Protein AF-A0A7Y2JDI3-F1 (afdb_monomer)

Sequence (40 aa):
VRPPCLPLFQGMPHLCEGGMIADLIAVLGSVNIIAGELDR

Solvent-accessible surface area (backbone atoms only — not comparable to full-atom values): 2646 Å² total; per-residue (Å²): 116,88,44,84,54,48,67,58,60,69,48,44,65,73,75,49,63,95,58,56,82,76,47,50,61,58,53,53,60,71,68,69,66,62,73,82,52,71,81,97

Foldseek 3Di:
DPQPLPVLVVCLVVVCPPHDPVCSVVSVVVSVDDPVSVVD

pLDDT: mean 88.69, std 6.39, range [64.56, 95.62]

Structure (mmCIF, N/CA/C/O backbone):
data_AF-A0A7Y2JDI3-F1
#
_entry.id   AF-A0A7Y2JDI3-F1
#
loop_
_atom_site.group_PDB
_atom_site.id
_atom_site.type_symbol
_atom_site.label_atom_id
_atom_site.label_alt_id
_atom_site.label_comp_id
_atom_site.label_asym_id
_atom_site.label_entity_id
_atom_site.label_seq_id
_atom_site.pdbx_PDB_ins_code
_atom_site.Cartn_x
_atom_site.Cartn_y
_atom_site.Cartn_z
_atom_site.occupancy
_atom_site.B_iso_or_equiv
_atom_site.auth_seq_id
_atom_site.auth_comp_id
_atom_site.auth_asym_id
_atom_site.auth_atom_id
_atom_site.pdbx_PDB_model_num
ATOM 1 N N . VAL A 1 1 ? 2.851 -4.983 -20.778 1.00 76.44 1 VAL A N 1
ATOM 2 C CA . VAL A 1 1 ? 3.496 -6.036 -19.944 1.00 76.44 1 VAL A CA 1
ATOM 3 C C . VAL A 1 1 ? 2.528 -6.346 -18.814 1.00 76.44 1 VAL A C 1
ATOM 5 O O . VAL A 1 1 ? 1.863 -5.416 -18.402 1.00 76.44 1 VAL A O 1
ATOM 8 N N . ARG A 1 2 ? 2.358 -7.596 -18.356 1.00 78.94 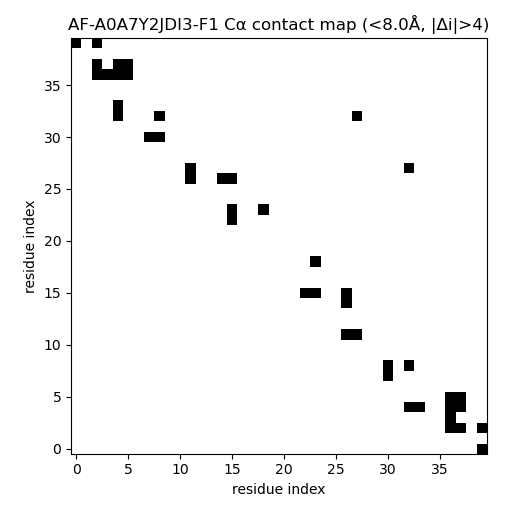2 ARG A N 1
ATOM 9 C CA . ARG A 1 2 ? 1.513 -7.867 -17.173 1.00 78.94 2 ARG A CA 1
ATOM 10 C C . ARG A 1 2 ? 2.353 -7.578 -15.920 1.00 78.94 2 ARG A C 1
ATOM 12 O O . ARG A 1 2 ? 3.273 -8.361 -15.678 1.00 78.94 2 ARG A O 1
ATOM 19 N N . PRO A 1 3 ? 2.088 -6.506 -15.153 1.00 84.12 3 PRO A N 1
ATOM 20 C CA . PRO A 1 3 ? 2.883 -6.204 -13.972 1.00 84.12 3 PRO A CA 1
ATOM 21 C C . PRO A 1 3 ? 2.573 -7.234 -12.879 1.00 84.12 3 PRO A C 1
ATOM 23 O O . PRO A 1 3 ? 1.395 -7.542 -12.663 1.00 84.12 3 PRO A O 1
ATOM 26 N N . PRO A 1 4 ? 3.583 -7.783 -12.189 1.00 83.81 4 PRO A N 1
ATOM 27 C CA . PRO A 1 4 ? 3.359 -8.767 -11.134 1.00 83.81 4 PRO A CA 1
ATOM 28 C C . PRO A 1 4 ? 2.598 -8.171 -9.943 1.00 83.81 4 PRO A C 1
ATOM 30 O O . PRO A 1 4 ? 1.820 -8.881 -9.310 1.00 83.81 4 PRO A O 1
ATOM 33 N N . CYS A 1 5 ? 2.745 -6.868 -9.682 1.00 86.56 5 CYS A N 1
ATOM 34 C CA . CYS A 1 5 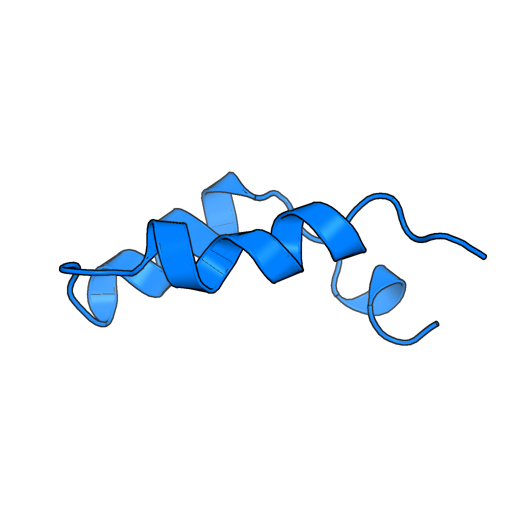? 2.071 -6.207 -8.565 1.00 86.56 5 CYS A CA 1
ATOM 35 C C . CYS A 1 5 ? 0.616 -5.783 -8.843 1.00 86.56 5 CYS A C 1
ATOM 37 O O . CYS A 1 5 ? -0.123 -5.498 -7.901 1.00 86.56 5 CYS A O 1
ATOM 39 N N . LEU A 1 6 ? 0.169 -5.751 -10.105 1.00 88.81 6 LEU A N 1
ATOM 40 C CA . LEU A 1 6 ? -1.174 -5.265 -10.457 1.00 88.81 6 LEU A CA 1
ATOM 41 C C . LEU A 1 6 ? -2.314 -6.135 -9.880 1.00 88.81 6 LEU A C 1
ATOM 43 O O . LEU A 1 6 ? -3.230 -5.568 -9.284 1.00 88.81 6 LEU A O 1
ATOM 47 N N . PRO A 1 7 ? -2.278 -7.481 -9.966 1.00 90.00 7 PRO A N 1
ATOM 48 C CA . PRO A 1 7 ? -3.312 -8.328 -9.363 1.00 90.00 7 PRO A CA 1
ATOM 49 C C . PRO A 1 7 ? -3.351 -8.229 -7.833 1.00 90.00 7 PRO A C 1
ATOM 51 O O . PRO A 1 7 ? -4.415 -8.329 -7.229 1.00 90.00 7 PRO A O 1
ATOM 54 N N . LEU A 1 8 ? -2.192 -8.013 -7.205 1.00 90.44 8 LEU A N 1
ATOM 55 C CA . LEU A 1 8 ? -2.081 -7.855 -5.757 1.00 90.44 8 LEU A CA 1
ATOM 56 C C . LEU A 1 8 ? -2.722 -6.539 -5.297 1.00 90.44 8 LEU A C 1
ATOM 58 O O . LEU A 1 8 ? -3.516 -6.531 -4.359 1.00 90.44 8 LEU A O 1
ATOM 62 N N . PHE A 1 9 ? -2.446 -5.441 -6.006 1.00 91.06 9 PHE A N 1
ATOM 63 C CA . PHE A 1 9 ? -3.073 -4.148 -5.735 1.00 91.06 9 PHE A CA 1
ATOM 64 C C . PHE A 1 9 ? -4.593 -4.180 -5.958 1.00 91.06 9 PHE A C 1
ATOM 66 O O . PHE A 1 9 ? -5.342 -3.592 -5.183 1.00 91.06 9 PHE A O 1
ATOM 73 N N . GLN A 1 10 ? -5.067 -4.920 -6.965 1.00 91.50 10 GLN A N 1
ATOM 74 C CA . GLN A 1 10 ? -6.501 -5.103 -7.223 1.00 91.50 10 GLN A CA 1
ATOM 75 C C . GLN A 1 10 ? -7.242 -5.825 -6.088 1.00 91.50 10 GLN A C 1
ATOM 77 O O . GLN A 1 10 ? -8.431 -5.580 -5.904 1.00 91.50 10 GLN A O 1
ATOM 82 N N . GLY A 1 11 ? -6.564 -6.681 -5.318 1.00 92.06 11 GLY A N 1
ATOM 83 C CA . GLY A 1 11 ? -7.137 -7.352 -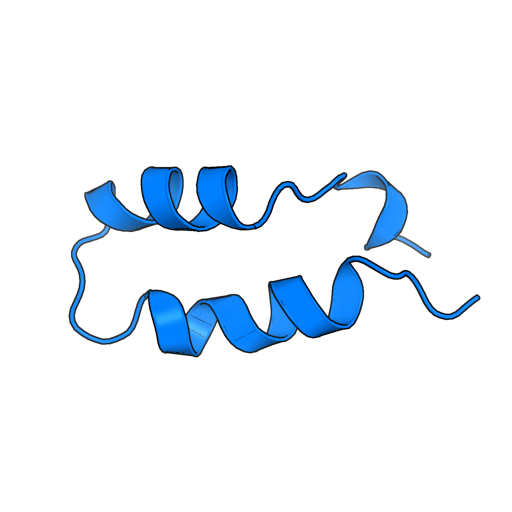4.145 1.00 92.06 11 GLY A CA 1
ATOM 84 C C . GLY A 1 11 ? -7.126 -6.508 -2.866 1.00 92.06 11 GLY A C 1
ATOM 85 O O . GLY A 1 11 ? -7.779 -6.872 -1.891 1.00 92.06 11 GLY A O 1
ATOM 86 N N . MET A 1 12 ? -6.418 -5.374 -2.859 1.00 92.44 12 MET A N 1
ATOM 87 C CA . MET A 1 12 ? -6.266 -4.512 -1.684 1.00 92.44 12 MET A CA 1
ATOM 88 C C . MET A 1 12 ? -7.597 -4.007 -1.092 1.00 92.44 12 MET A C 1
ATOM 90 O O . MET A 1 12 ? -7.703 -4.002 0.132 1.00 92.44 12 MET A O 1
ATOM 94 N N . PRO A 1 13 ? -8.634 -3.647 -1.880 1.00 92.44 13 PRO A N 1
ATOM 95 C CA . PRO A 1 13 ? -9.930 -3.255 -1.323 1.00 92.44 13 PRO A CA 1
ATOM 96 C C . PRO A 1 13 ? -10.533 -4.323 -0.403 1.00 92.44 13 PRO A C 1
ATOM 98 O O . PRO A 1 13 ? -10.992 -3.986 0.683 1.00 92.44 13 PRO A O 1
ATOM 101 N N . HIS A 1 14 ? -10.432 -5.603 -0.773 1.00 94.56 14 HIS A N 1
ATOM 102 C CA . HIS A 1 14 ? -10.924 -6.711 0.052 1.00 94.56 14 HIS A CA 1
ATOM 103 C C . HIS A 1 14 ? -10.121 -6.901 1.343 1.00 94.56 14 HIS A C 1
ATOM 105 O O . HIS A 1 14 ? -10.656 -7.385 2.334 1.00 94.56 14 HIS A O 1
ATOM 111 N N . LEU A 1 15 ? -8.845 -6.507 1.352 1.00 92.81 15 LEU A N 1
ATOM 112 C CA . LEU A 1 15 ? -8.006 -6.526 2.554 1.00 92.81 15 LEU A CA 1
ATOM 113 C C . LEU A 1 15 ? -8.308 -5.354 3.501 1.00 92.81 15 LEU A C 1
ATOM 115 O O . LEU A 1 15 ? -7.992 -5.434 4.685 1.00 92.81 15 LEU A O 1
ATOM 119 N N . CYS A 1 16 ? -8.899 -4.271 2.991 1.00 94.31 16 CYS A N 1
ATOM 120 C CA . CYS A 1 16 ? -9.265 -3.088 3.771 1.00 94.31 16 CYS A CA 1
ATOM 121 C C . CYS A 1 16 ? -10.737 -3.084 4.225 1.00 94.31 16 CYS A C 1
ATOM 123 O O . CYS A 1 16 ? -11.122 -2.228 5.023 1.00 94.31 16 CYS A O 1
ATOM 125 N N . GLU A 1 17 ? -11.569 -4.006 3.732 1.00 95.62 17 GLU A N 1
ATOM 126 C CA . GLU A 1 17 ? -12.979 -4.121 4.120 1.00 95.62 17 GLU A CA 1
ATOM 127 C C . GLU A 1 17 ? -13.126 -4.369 5.634 1.00 95.62 17 GLU A C 1
ATOM 129 O O . GLU A 1 17 ? -12.554 -5.301 6.194 1.00 95.62 17 GLU A O 1
ATOM 134 N N . GLY A 1 18 ? -13.899 -3.512 6.312 1.0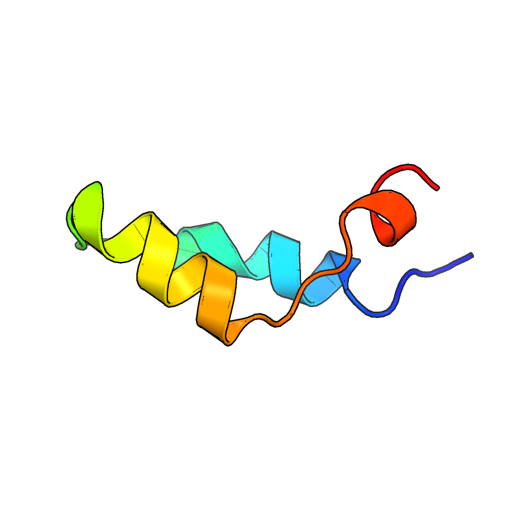0 95.19 18 GLY A N 1
ATOM 135 C CA . GLY A 1 18 ? -14.129 -3.591 7.762 1.00 95.19 18 GLY A CA 1
ATOM 136 C C . GLY A 1 18 ? -12.994 -3.048 8.642 1.00 95.19 18 GLY A C 1
ATOM 137 O O . GLY A 1 18 ? -13.151 -3.021 9.863 1.00 95.19 18 GLY A O 1
ATOM 138 N N . GLY A 1 19 ? -11.885 -2.594 8.049 1.00 94.12 19 GLY A N 1
ATOM 139 C CA . GLY A 1 19 ? -10.773 -1.949 8.750 1.00 94.12 19 GLY A CA 1
ATOM 140 C C . GLY A 1 19 ? -10.953 -0.439 8.938 1.00 94.12 19 GLY A C 1
ATOM 141 O O . GLY A 1 19 ? -11.894 0.183 8.439 1.00 94.12 19 GLY A O 1
ATOM 142 N N . MET A 1 20 ? -10.021 0.174 9.661 1.00 95.56 20 MET A N 1
ATOM 143 C CA . MET A 1 20 ? -9.920 1.623 9.819 1.00 95.56 20 MET A CA 1
ATOM 144 C C . MET A 1 20 ? -8.994 2.233 8.763 1.00 95.56 20 MET A C 1
ATOM 146 O O . MET A 1 20 ? -8.123 1.569 8.208 1.0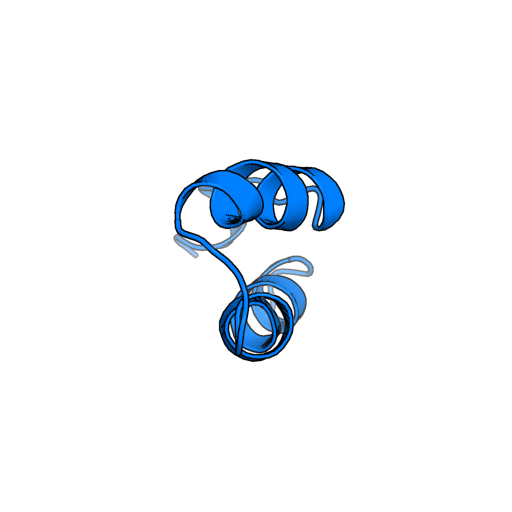0 95.56 20 MET A O 1
ATOM 150 N N . ILE A 1 21 ? -9.098 3.550 8.549 1.00 93.62 21 ILE A N 1
ATOM 151 C CA . ILE A 1 21 ? -8.173 4.292 7.666 1.00 93.62 21 ILE A CA 1
ATOM 152 C C . ILE A 1 21 ? -6.707 4.074 8.081 1.00 93.62 21 ILE A C 1
ATOM 154 O O . ILE A 1 21 ? -5.826 4.017 7.228 1.00 93.62 21 ILE A O 1
ATOM 158 N N . ALA A 1 22 ? -6.444 3.910 9.381 1.00 94.38 22 ALA A N 1
ATOM 159 C CA . ALA A 1 22 ? -5.104 3.634 9.895 1.00 94.38 22 ALA A CA 1
ATOM 160 C C . ALA A 1 22 ? -4.526 2.296 9.388 1.00 94.38 22 ALA A C 1
ATOM 162 O O . ALA A 1 22 ? -3.319 2.201 9.160 1.00 94.38 22 ALA A O 1
ATOM 163 N N . ASP A 1 23 ? -5.374 1.292 9.147 1.00 93.88 23 ASP A N 1
ATOM 164 C CA . ASP A 1 23 ? -4.958 -0.046 8.710 1.00 93.88 23 ASP A CA 1
ATOM 165 C C . ASP A 1 23 ? -4.507 -0.061 7.242 1.00 93.88 23 ASP A C 1
ATOM 167 O O . ASP A 1 23 ? -3.755 -0.943 6.827 1.00 93.88 23 ASP A O 1
ATOM 171 N N . LEU A 1 24 ? -4.885 0.961 6.464 1.00 92.88 24 LEU A N 1
ATOM 172 C CA . LEU A 1 24 ? -4.503 1.102 5.059 1.00 92.88 24 LEU A CA 1
ATOM 173 C C . LEU A 1 24 ? -2.981 1.071 4.864 1.00 92.88 24 LEU A C 1
ATOM 175 O O . LEU A 1 24 ? -2.499 0.456 3.916 1.00 92.88 24 LEU A O 1
ATOM 179 N N . ILE A 1 25 ? -2.216 1.702 5.762 1.00 92.31 25 ILE A N 1
ATOM 180 C CA . ILE A 1 25 ? -0.747 1.737 5.668 1.00 92.31 25 ILE A CA 1
ATOM 181 C C . ILE A 1 25 ? -0.152 0.349 5.929 1.00 92.31 25 ILE A C 1
ATOM 183 O O . ILE A 1 25 ? 0.782 -0.057 5.236 1.00 92.31 25 ILE A O 1
ATOM 187 N N . ALA A 1 26 ? -0.702 -0.395 6.892 1.00 93.31 26 ALA A N 1
ATOM 188 C CA . ALA A 1 26 ? -0.255 -1.751 7.197 1.00 93.31 26 ALA A CA 1
ATOM 189 C C . ALA A 1 26 ? -0.553 -2.709 6.033 1.00 93.31 26 ALA A C 1
ATOM 191 O O . ALA A 1 26 ? 0.323 -3.471 5.618 1.00 93.31 26 ALA A O 1
ATOM 192 N N . VAL A 1 27 ? -1.754 -2.615 5.452 1.00 93.31 27 VAL A N 1
ATOM 193 C CA . VAL A 1 27 ? -2.136 -3.391 4.267 1.00 93.31 27 VAL A CA 1
ATOM 194 C C . VAL A 1 27 ? -1.232 -3.035 3.085 1.00 93.31 27 VAL A C 1
ATOM 196 O O . VAL A 1 27 ? -0.627 -3.931 2.502 1.00 93.31 27 VAL A O 1
ATOM 199 N N . LEU A 1 28 ? -1.044 -1.750 2.773 1.00 91.94 28 LEU A N 1
ATOM 200 C CA . LEU A 1 28 ? -0.183 -1.313 1.669 1.00 91.94 28 LEU A CA 1
ATOM 201 C C . LEU A 1 28 ? 1.265 -1.811 1.826 1.00 91.94 28 LEU A C 1
ATOM 203 O O . LEU A 1 28 ? 1.856 -2.303 0.864 1.00 91.94 28 LEU A O 1
ATOM 207 N N .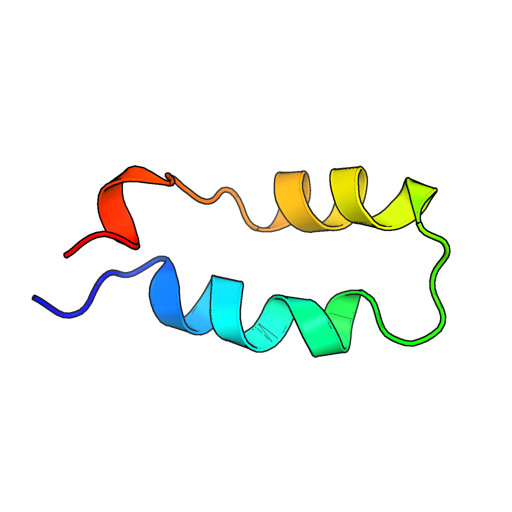 GLY A 1 29 ? 1.817 -1.735 3.040 1.00 90.25 29 GLY A N 1
ATOM 208 C CA . GLY A 1 29 ? 3.151 -2.252 3.351 1.00 90.25 29 GLY A CA 1
ATOM 209 C C . GLY A 1 29 ? 3.260 -3.774 3.214 1.00 90.25 29 GLY A C 1
ATOM 210 O O . GLY A 1 29 ? 4.289 -4.275 2.769 1.00 90.25 29 GLY A O 1
ATOM 211 N N . SER A 1 30 ? 2.196 -4.520 3.529 1.00 89.50 30 SER A N 1
ATOM 212 C CA . SER A 1 30 ? 2.183 -5.986 3.413 1.00 89.50 30 SER A CA 1
ATOM 213 C C . SER A 1 30 ? 2.216 -6.487 1.964 1.00 89.50 30 SER A C 1
ATOM 215 O O . SER A 1 30 ? 2.806 -7.531 1.682 1.00 89.50 30 SER A O 1
ATOM 217 N N . VAL A 1 31 ? 1.638 -5.721 1.032 1.00 87.75 31 VAL A N 1
ATOM 218 C CA . VAL A 1 3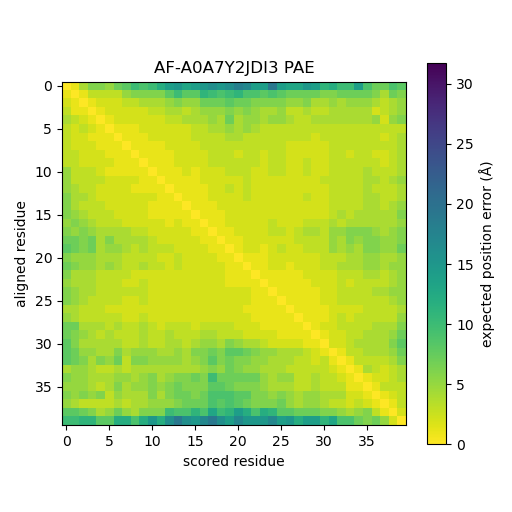1 ? 1.524 -6.097 -0.386 1.00 87.75 31 VAL A CA 1
ATOM 219 C C . VAL A 1 31 ? 2.821 -5.800 -1.173 1.00 87.75 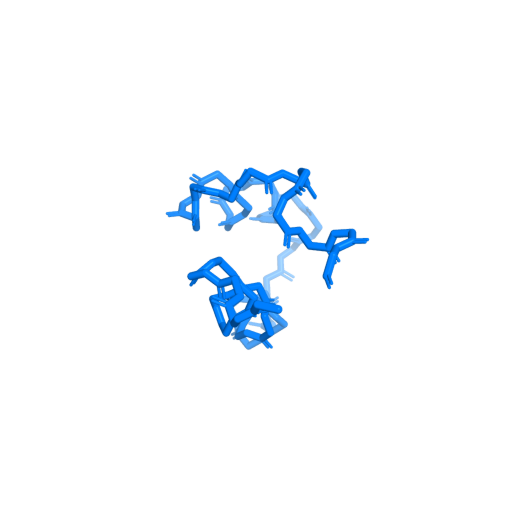31 VAL A C 1
ATOM 221 O O . VAL A 1 31 ? 2.954 -6.238 -2.311 1.00 87.75 31 VAL A O 1
ATOM 224 N N . ASN A 1 32 ? 3.820 -5.140 -0.559 1.00 80.88 32 ASN A N 1
ATOM 225 C CA . ASN A 1 32 ? 5.166 -4.885 -1.116 1.00 80.88 32 ASN A CA 1
ATOM 226 C C . ASN A 1 32 ? 5.156 -4.370 -2.571 1.00 80.88 32 ASN A C 1
ATOM 228 O O . ASN A 1 32 ? 5.853 -4.879 -3.447 1.00 80.88 32 ASN A O 1
ATOM 232 N N . ILE A 1 33 ? 4.334 -3.355 -2.829 1.00 87.25 33 ILE A N 1
ATOM 233 C CA . ILE A 1 33 ? 4.070 -2.847 -4.178 1.00 87.25 33 ILE A CA 1
ATOM 234 C C . ILE A 1 33 ? 5.123 -1.813 -4.583 1.00 87.25 33 ILE A C 1
ATOM 236 O O . ILE A 1 33 ? 5.420 -0.890 -3.825 1.00 87.25 33 ILE A O 1
ATOM 240 N N . ILE A 1 34 ? 5.615 -1.898 -5.820 1.00 88.50 34 ILE A N 1
ATOM 241 C CA . ILE A 1 34 ? 6.401 -0.833 -6.454 1.00 88.50 34 ILE A CA 1
ATOM 242 C C . ILE A 1 34 ? 5.475 -0.005 -7.348 1.00 88.50 34 ILE A C 1
ATOM 244 O O . ILE A 1 34 ? 5.001 -0.484 -8.375 1.00 88.50 34 ILE A O 1
ATOM 248 N N . ALA A 1 35 ? 5.226 1.258 -6.988 1.00 82.75 35 ALA A N 1
ATOM 249 C CA . ALA A 1 35 ? 4.266 2.115 -7.698 1.00 82.75 35 ALA A CA 1
ATOM 250 C C . ALA A 1 35 ? 4.555 2.258 -9.209 1.00 82.75 35 ALA A C 1
ATOM 252 O O . ALA A 1 35 ? 3.629 2.315 -10.011 1.00 82.75 35 ALA A O 1
ATOM 253 N N . GLY A 1 36 ? 5.832 2.236 -9.613 1.00 84.69 36 GLY A N 1
ATOM 254 C CA . GLY A 1 36 ? 6.238 2.307 -11.023 1.00 84.69 36 GLY A CA 1
ATOM 255 C C . GLY A 1 36 ? 5.868 1.082 -11.875 1.00 84.69 36 GLY A C 1
ATOM 256 O O . GLY A 1 36 ? 6.028 1.124 -13.096 1.00 84.69 36 GLY A O 1
ATOM 257 N N . GLU A 1 37 ? 5.391 -0.004 -11.260 1.00 85.12 37 GLU A N 1
ATOM 258 C CA . GLU A 1 37 ? 4.823 -1.151 -11.975 1.00 85.12 37 GLU A CA 1
ATOM 259 C C . GLU A 1 37 ? 3.344 -0.967 -12.336 1.00 85.12 37 GLU A C 1
ATOM 261 O O . GLU A 1 37 ? 2.873 -1.629 -13.254 1.00 85.12 37 GLU A O 1
ATOM 266 N N . LEU A 1 38 ? 2.614 -0.086 -11.643 1.00 80.25 38 LEU A N 1
ATOM 267 C CA . LEU A 1 38 ? 1.177 0.139 -11.865 1.00 80.25 38 LEU A CA 1
ATOM 268 C C . LEU A 1 38 ? 0.883 1.162 -12.974 1.00 80.25 38 LE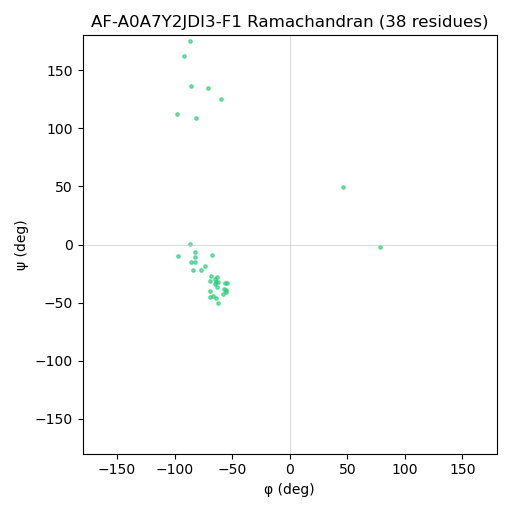U A C 1
ATOM 270 O O . LEU A 1 38 ? -0.246 1.241 -13.444 1.00 80.25 38 LEU A O 1
ATOM 274 N N . ASP A 1 39 ? 1.888 1.935 -13.380 1.00 79.69 39 ASP A N 1
ATOM 275 C CA . ASP A 1 39 ? 1.791 3.007 -14.384 1.00 79.69 39 ASP A CA 1
ATOM 276 C C . ASP A 1 39 ? 1.983 2.508 -15.838 1.00 79.69 39 ASP A C 1
ATOM 278 O O . ASP A 1 39 ? 1.974 3.293 -16.783 1.00 79.69 39 ASP A O 1
ATOM 282 N N . ARG A 1 40 ? 2.198 1.198 -16.040 1.00 64.56 40 ARG A N 1
ATOM 283 C CA . ARG A 1 40 ? 2.540 0.570 -17.333 1.00 64.56 40 ARG A CA 1
ATOM 284 C C . ARG A 1 40 ? 1.560 -0.514 -17.762 1.00 64.56 40 ARG A C 1
ATOM 286 O O . ARG A 1 40 ? 1.468 -0.739 -18.993 1.00 64.56 40 ARG A O 1
#

Secondary structure (DSSP, 8-state):
---TTHHHHHHHHHHHTT--TTHHHHHHHHTT--GGGTT-

Nearest PDB structures (foldseek):
  4nqi-assembly2_D  TM=5.200E-01  e=9.357E+00  Dictyostelium discoideum

Mean predicted aligned error: 3.73 Å

Radius of gyration: 10.76 Å; Cα contacts (8 Å, |Δi|>4): 22; chains: 1; bounding box: 20×13×30 Å